Protein AF-A0AAJ2D3I9-F1 (afdb_monomer)

Structure (mmCIF, N/CA/C/O backbone):
data_AF-A0AAJ2D3I9-F1
#
_entry.id   AF-A0AAJ2D3I9-F1
#
loop_
_atom_site.group_PDB
_atom_site.id
_atom_site.type_symbol
_atom_site.label_atom_id
_atom_site.label_alt_id
_atom_site.label_comp_id
_atom_site.label_asym_id
_atom_site.label_entity_id
_atom_site.label_seq_id
_atom_site.pdbx_PDB_ins_code
_atom_site.Cartn_x
_atom_site.Cartn_y
_atom_site.Cartn_z
_atom_site.occupancy
_atom_site.B_iso_or_equiv
_atom_site.auth_seq_id
_atom_site.auth_comp_id
_atom_site.auth_asym_id
_atom_site.auth_atom_id
_atom_site.pdbx_PDB_model_num
ATOM 1 N N . MET A 1 1 ? -16.469 -5.318 37.888 1.00 36.62 1 MET A N 1
ATOM 2 C CA . MET A 1 1 ? -16.481 -4.762 36.522 1.00 36.62 1 MET A CA 1
ATOM 3 C C . MET A 1 1 ? -15.060 -4.320 36.241 1.00 36.62 1 MET A C 1
ATOM 5 O O . MET A 1 1 ? -14.601 -3.375 36.867 1.00 36.62 1 MET A O 1
ATOM 9 N N . THR A 1 2 ? -14.307 -5.091 35.464 1.00 39.12 2 THR A N 1
ATOM 10 C CA . THR A 1 2 ? -12.944 -4.722 35.071 1.00 39.12 2 THR A CA 1
ATOM 11 C C . THR A 1 2 ? -13.061 -3.773 33.887 1.00 39.12 2 THR A C 1
ATOM 13 O O . THR A 1 2 ? -13.469 -4.197 32.811 1.00 39.12 2 THR A O 1
ATOM 16 N N . ASN A 1 3 ? -12.768 -2.490 34.102 1.00 45.88 3 ASN A N 1
ATOM 17 C CA . ASN A 1 3 ? -12.543 -1.559 33.003 1.00 45.88 3 ASN A CA 1
ATOM 18 C C . ASN A 1 3 ? -11.262 -2.004 32.300 1.00 45.88 3 ASN A C 1
ATOM 20 O O . ASN A 1 3 ? -10.162 -1.731 32.776 1.00 45.88 3 ASN A O 1
ATOM 24 N N . THR A 1 4 ? -11.408 -2.742 31.206 1.00 49.50 4 THR A N 1
ATOM 25 C CA . THR A 1 4 ? -10.316 -2.951 30.262 1.00 49.50 4 THR A CA 1
ATOM 26 C C . THR A 1 4 ? -10.161 -1.636 29.514 1.00 49.50 4 THR A C 1
ATOM 28 O O . THR A 1 4 ? -10.938 -1.339 28.611 1.00 49.50 4 THR A O 1
ATOM 31 N N . THR A 1 5 ? -9.224 -0.796 29.946 1.00 50.62 5 THR A N 1
ATOM 32 C CA . THR A 1 5 ? -8.785 0.344 29.142 1.00 50.62 5 THR A CA 1
ATOM 33 C C . THR A 1 5 ? -8.173 -0.242 27.876 1.00 50.62 5 THR A C 1
ATOM 35 O O . THR A 1 5 ? -7.105 -0.846 27.936 1.00 50.62 5 THR A O 1
ATOM 38 N N . VAL A 1 6 ? -8.891 -0.157 26.758 1.00 59.62 6 VAL A N 1
ATOM 39 C CA . VAL A 1 6 ? -8.333 -0.475 25.443 1.00 59.62 6 VAL A CA 1
ATOM 40 C C . VAL A 1 6 ? -7.260 0.578 25.191 1.00 59.62 6 VAL A C 1
ATOM 42 O O . VAL A 1 6 ? -7.568 1.768 25.151 1.00 59.62 6 VAL A O 1
ATOM 45 N N . GLU A 1 7 ? -5.996 0.168 25.119 1.00 58.31 7 GLU A N 1
ATOM 46 C CA . GLU A 1 7 ? -4.934 1.075 24.695 1.00 58.31 7 GLU A CA 1
ATOM 47 C C . GLU A 1 7 ? -5.142 1.367 23.210 1.00 58.31 7 GLU A C 1
ATOM 49 O O . GLU A 1 7 ? -4.845 0.537 22.353 1.00 58.31 7 GLU A O 1
ATOM 54 N N . THR A 1 8 ? -5.710 2.532 22.902 1.00 60.66 8 THR A N 1
ATOM 55 C CA . THR A 1 8 ? -5.849 2.993 21.522 1.00 60.66 8 THR A CA 1
ATOM 56 C C . THR A 1 8 ? -4.456 3.113 20.913 1.00 60.66 8 THR A C 1
ATOM 58 O O . THR A 1 8 ? -3.639 3.913 21.379 1.00 60.66 8 THR A O 1
ATOM 61 N N . ARG A 1 9 ? -4.168 2.319 19.876 1.00 75.38 9 ARG A N 1
ATOM 62 C CA . ARG A 1 9 ? -2.921 2.452 19.120 1.00 75.38 9 ARG A CA 1
ATOM 63 C C . ARG A 1 9 ? -2.830 3.843 18.506 1.00 75.38 9 ARG A C 1
ATOM 65 O O . ARG A 1 9 ? -3.826 4.417 18.070 1.00 75.38 9 ARG A O 1
ATOM 72 N N . SER A 1 10 ? -1.620 4.385 18.445 1.00 89.75 10 SER A N 1
ATOM 73 C CA . SER A 1 10 ? -1.380 5.616 17.702 1.00 89.75 10 SER A CA 1
ATOM 74 C C . SER A 1 10 ? -1.563 5.381 16.200 1.00 89.75 10 SER A C 1
ATOM 76 O O . SER A 1 10 ? -1.352 4.277 15.695 1.00 89.75 10 SER A O 1
ATOM 78 N N . VAL A 1 11 ? -1.874 6.450 15.466 1.00 93.56 11 VAL A N 1
ATOM 79 C CA . VAL A 1 11 ? -1.951 6.445 13.994 1.00 93.56 11 VAL A CA 1
ATOM 80 C C . VAL A 1 11 ? -0.713 5.800 13.356 1.00 93.56 11 VAL A C 1
ATOM 82 O O . VAL A 1 11 ? -0.829 5.044 12.397 1.00 93.56 11 VAL A O 1
ATOM 85 N N . GLU A 1 12 ? 0.483 6.045 13.898 1.00 95.31 12 GLU A N 1
ATOM 86 C CA . GLU A 1 12 ? 1.715 5.460 13.357 1.00 95.31 12 GLU A CA 1
ATOM 87 C C . GLU A 1 12 ? 1.826 3.951 13.607 1.00 95.31 12 GLU A C 1
ATOM 89 O O . GLU A 1 12 ? 2.341 3.233 12.754 1.00 95.31 12 GLU A O 1
ATOM 94 N N . GLN A 1 13 ? 1.292 3.443 14.722 1.00 95.75 13 GLN A N 1
ATOM 95 C CA . GLN A 1 13 ? 1.220 2.000 14.974 1.00 95.75 13 GLN A CA 1
ATOM 96 C C . GLN A 1 13 ? 0.224 1.306 14.034 1.00 95.75 13 GLN A C 1
ATOM 98 O O . GLN A 1 13 ? 0.497 0.192 13.590 1.00 95.75 13 GLN A O 1
ATOM 103 N N . LEU A 1 14 ? -0.895 1.958 13.698 1.00 96.19 14 LEU A N 1
ATOM 104 C CA . LEU A 1 14 ? -1.846 1.451 12.702 1.00 96.19 14 LEU A CA 1
ATOM 105 C C . LEU A 1 14 ? -1.207 1.401 11.309 1.00 96.19 14 LEU A C 1
ATOM 107 O O . LEU A 1 14 ? -1.214 0.355 10.666 1.00 96.19 14 LEU A O 1
ATOM 111 N N . LYS A 1 15 ? -0.559 2.490 10.874 1.00 97.50 15 LYS A N 1
ATOM 112 C CA . LYS A 1 15 ? 0.182 2.515 9.601 1.00 97.50 15 LYS A CA 1
ATOM 113 C C . LYS A 1 15 ? 1.253 1.429 9.543 1.00 97.50 15 LYS A C 1
ATOM 115 O O . LYS A 1 15 ? 1.453 0.816 8.500 1.00 97.50 15 LYS A O 1
ATOM 120 N N . GLU A 1 16 ? 1.952 1.185 10.649 1.00 97.06 16 GLU A N 1
ATOM 121 C CA . GLU A 1 16 ? 2.968 0.138 10.711 1.00 97.06 16 GLU A CA 1
ATOM 122 C C . GLU A 1 16 ? 2.365 -1.267 10.625 1.00 97.06 16 GLU A C 1
ATOM 124 O O . GLU A 1 16 ? 2.907 -2.117 9.921 1.00 97.06 16 GLU A O 1
ATOM 129 N N . GLN A 1 17 ? 1.215 -1.514 11.259 1.00 96.56 17 GLN A N 1
ATOM 130 C CA . GLN A 1 17 ? 0.480 -2.765 11.066 1.00 96.56 17 GLN A CA 1
ATOM 131 C C . GLN A 1 17 ? 0.091 -2.954 9.592 1.00 96.56 17 GLN A C 1
ATOM 133 O O . GLN A 1 17 ? 0.394 -4.002 9.025 1.00 96.56 17 GLN A O 1
ATOM 138 N N . ALA A 1 18 ? -0.477 -1.931 8.946 1.00 97.44 18 ALA A N 1
ATOM 139 C CA . ALA A 1 18 ? -0.861 -1.994 7.534 1.00 97.44 18 ALA A CA 1
ATOM 140 C C . ALA A 1 18 ? 0.341 -2.267 6.611 1.00 97.44 18 ALA A C 1
ATOM 142 O O . ALA A 1 18 ? 0.270 -3.116 5.722 1.00 97.44 18 ALA A O 1
ATOM 143 N N . ARG A 1 19 ? 1.487 -1.605 6.843 1.00 98.06 19 ARG A N 1
ATOM 144 C CA . ARG A 1 19 ? 2.727 -1.873 6.087 1.00 98.06 19 ARG A CA 1
ATOM 145 C C . ARG A 1 19 ? 3.186 -3.318 6.239 1.00 98.06 19 ARG A C 1
ATOM 147 O O . ARG A 1 19 ? 3.575 -3.928 5.247 1.00 98.06 19 ARG A O 1
ATOM 154 N N . ASN A 1 20 ? 3.142 -3.859 7.454 1.00 97.19 20 ASN A N 1
ATOM 155 C CA . ASN A 1 20 ? 3.533 -5.243 7.708 1.00 97.19 20 ASN A CA 1
ATOM 156 C C . ASN A 1 20 ? 2.582 -6.234 7.023 1.00 97.19 20 ASN A C 1
ATOM 158 O O . ASN A 1 20 ? 3.053 -7.176 6.384 1.00 97.19 20 ASN A O 1
ATOM 162 N N . ASP A 1 21 ? 1.272 -5.987 7.075 1.00 97.12 21 ASP A N 1
ATOM 163 C CA . ASP A 1 21 ? 0.267 -6.796 6.381 1.00 97.12 21 ASP A CA 1
ATOM 164 C C . ASP A 1 21 ? 0.482 -6.806 4.862 1.00 97.12 21 ASP A C 1
ATOM 166 O O . ASP A 1 21 ? 0.480 -7.875 4.242 1.00 97.12 21 ASP A O 1
ATOM 170 N N . LEU A 1 22 ? 0.708 -5.635 4.259 1.00 97.88 22 LEU A N 1
ATOM 171 C CA . LEU A 1 22 ? 1.033 -5.509 2.837 1.00 97.88 22 LEU A CA 1
ATOM 172 C C . LEU A 1 22 ? 2.338 -6.235 2.496 1.00 97.88 22 LEU A C 1
ATOM 174 O O . LEU A 1 22 ? 2.388 -7.009 1.540 1.00 97.88 22 LEU A O 1
ATOM 178 N N . HIS A 1 23 ? 3.385 -6.048 3.302 1.00 97.31 23 HIS A N 1
ATOM 179 C CA . HIS A 1 23 ? 4.690 -6.651 3.047 1.00 97.31 23 HIS A CA 1
ATOM 180 C C . HIS A 1 23 ? 4.638 -8.183 3.077 1.00 97.31 23 HIS A C 1
ATOM 182 O O . HIS A 1 23 ? 5.215 -8.837 2.208 1.00 97.31 23 HIS A O 1
ATOM 188 N N . GLN A 1 24 ? 3.883 -8.767 4.014 1.00 96.75 24 GLN A N 1
ATOM 189 C CA . GLN A 1 24 ? 3.644 -10.215 4.072 1.00 96.75 24 GLN A CA 1
ATOM 190 C C . GLN A 1 24 ? 2.943 -10.759 2.816 1.00 96.75 24 GLN A C 1
ATOM 192 O O . GLN A 1 24 ? 3.081 -11.940 2.499 1.00 96.75 24 GLN A O 1
ATOM 197 N N . ARG A 1 25 ? 2.225 -9.902 2.082 1.00 95.94 25 ARG A N 1
ATOM 198 C CA . ARG A 1 25 ? 1.534 -10.216 0.822 1.00 95.94 25 ARG A CA 1
ATOM 199 C C . ARG A 1 25 ? 2.360 -9.855 -0.420 1.00 95.94 25 ARG A C 1
ATOM 201 O O . ARG A 1 25 ? 1.881 -10.019 -1.537 1.00 95.94 25 ARG A O 1
ATOM 208 N N . GLY A 1 26 ? 3.599 -9.387 -0.250 1.00 97.69 26 GLY A N 1
ATOM 209 C CA . GLY A 1 26 ? 4.461 -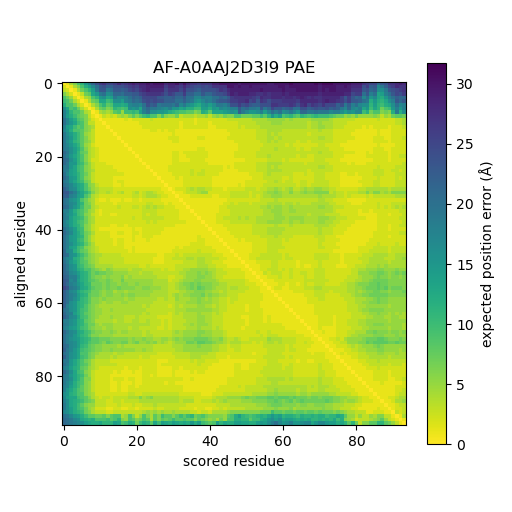8.965 -1.357 1.00 97.69 26 GLY A CA 1
ATOM 210 C C . GLY A 1 26 ? 4.087 -7.604 -1.948 1.00 97.69 26 GLY A C 1
ATOM 211 O O . GLY A 1 26 ? 4.435 -7.326 -3.095 1.00 97.69 26 GLY A O 1
ATOM 212 N N . LEU A 1 27 ? 3.394 -6.763 -1.180 1.00 98.00 27 LEU A N 1
ATOM 213 C CA . LEU A 1 27 ? 2.959 -5.426 -1.570 1.00 98.00 27 LEU A CA 1
ATOM 214 C C . LEU A 1 27 ? 3.771 -4.347 -0.838 1.00 98.00 27 LEU A C 1
ATOM 216 O O . LEU A 1 27 ? 4.330 -4.574 0.238 1.00 98.00 27 LEU A O 1
ATOM 220 N N . VAL A 1 28 ? 3.828 -3.154 -1.424 1.00 97.44 28 VAL A N 1
ATOM 221 C CA . VAL A 1 28 ? 4.429 -1.955 -0.832 1.00 97.44 28 VAL A CA 1
ATOM 222 C C . VAL A 1 28 ? 3.523 -0.753 -1.066 1.00 97.44 28 VAL A C 1
ATOM 224 O O . VAL A 1 28 ? 2.955 -0.606 -2.146 1.00 97.44 28 VAL A O 1
ATOM 227 N N . VAL A 1 29 ? 3.400 0.100 -0.048 1.00 97.06 29 VAL A N 1
ATOM 228 C CA . VAL A 1 29 ? 2.597 1.328 -0.112 1.00 97.06 29 VAL A CA 1
ATOM 229 C C . VAL A 1 29 ? 3.098 2.234 -1.237 1.00 97.06 29 VAL A C 1
ATOM 231 O O . VAL A 1 29 ? 4.299 2.481 -1.368 1.00 97.06 29 VAL A O 1
ATOM 234 N N . GLU A 1 30 ? 2.154 2.756 -2.008 1.00 94.25 30 GLU A N 1
ATOM 235 C CA . GLU A 1 30 ? 2.340 3.741 -3.062 1.00 94.25 30 GLU A CA 1
ATOM 236 C C . GLU A 1 30 ? 1.575 5.015 -2.678 1.00 94.25 30 GLU A C 1
ATOM 238 O O . GLU A 1 30 ? 0.359 5.090 -2.802 1.00 94.25 30 GLU A O 1
ATOM 243 N N . GLY A 1 31 ? 2.288 6.024 -2.170 1.00 90.62 31 GLY A N 1
ATOM 244 C CA . GLY A 1 31 ? 1.682 7.282 -1.723 1.00 90.62 31 GLY A CA 1
ATOM 245 C C . GLY A 1 31 ? 1.484 7.361 -0.208 1.00 90.62 31 GLY A C 1
ATOM 246 O O . GLY A 1 31 ? 2.400 7.055 0.561 1.00 90.62 31 GLY A O 1
ATOM 247 N N . ILE A 1 32 ? 0.321 7.859 0.221 1.00 94.44 32 ILE A N 1
ATOM 248 C CA . ILE A 1 32 ? 0.005 8.133 1.630 1.00 94.44 32 ILE A CA 1
ATOM 249 C C . ILE A 1 32 ? -1.092 7.205 2.150 1.00 94.44 32 ILE A C 1
ATOM 251 O O . ILE A 1 32 ? -1.858 6.631 1.384 1.00 94.44 32 ILE A O 1
ATOM 255 N N . PHE A 1 33 ? -1.165 7.080 3.474 1.00 97.56 33 PHE A N 1
ATOM 256 C CA . PHE A 1 33 ? -2.340 6.513 4.124 1.00 97.56 33 PHE A CA 1
ATOM 257 C C . PHE A 1 33 ? -3.436 7.568 4.228 1.00 97.56 33 PHE A C 1
ATOM 259 O O . PHE A 1 33 ? -3.162 8.708 4.615 1.00 97.56 33 PHE A O 1
ATOM 266 N N . GLU A 1 34 ? -4.658 7.151 3.944 1.00 97.00 34 GLU A N 1
ATOM 267 C CA . GLU A 1 34 ? -5.880 7.934 4.067 1.00 97.00 34 GLU A CA 1
ATOM 268 C C . GLU A 1 34 ? -6.854 7.222 5.019 1.00 97.00 34 GLU A C 1
ATOM 270 O O . GLU A 1 34 ? -6.610 6.096 5.457 1.00 97.00 34 GLU A O 1
ATOM 275 N N . GLY A 1 35 ? -7.938 7.907 5.374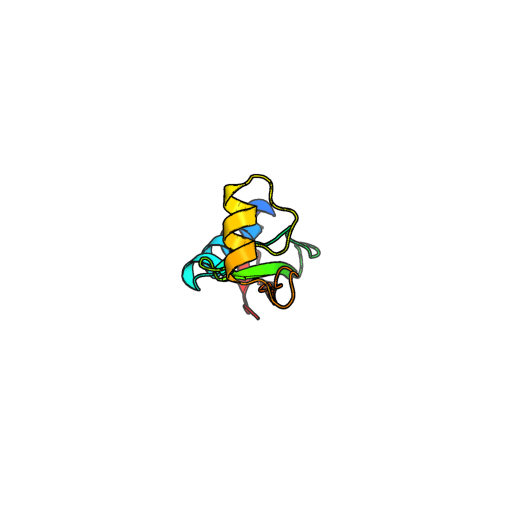 1.00 95.44 35 GLY A N 1
ATOM 276 C CA . GLY A 1 35 ? -8.921 7.454 6.353 1.00 95.44 35 GLY A CA 1
ATOM 277 C C . GLY A 1 35 ? -9.099 8.435 7.505 1.00 95.44 35 GLY A C 1
ATOM 278 O O . GLY A 1 35 ? -8.429 9.469 7.576 1.00 95.44 35 GLY A O 1
ATOM 279 N N . ASP A 1 36 ? -10.032 8.124 8.400 1.00 95.50 36 ASP A N 1
ATOM 280 C CA . ASP A 1 36 ? -10.243 8.899 9.628 1.00 95.50 36 ASP A CA 1
ATOM 281 C C . ASP A 1 36 ? -9.342 8.437 10.786 1.00 95.50 36 ASP A C 1
ATOM 283 O O . ASP A 1 36 ? -9.200 9.158 11.771 1.00 95.50 36 ASP A O 1
ATOM 287 N N . PHE A 1 37 ? -8.687 7.277 10.642 1.00 94.12 37 PHE A N 1
ATOM 288 C CA . PHE A 1 37 ? -7.853 6.635 11.661 1.00 94.12 37 PHE A CA 1
ATOM 289 C C . PHE A 1 37 ? -8.591 6.305 12.970 1.00 94.12 37 PHE A C 1
ATOM 291 O O . PHE A 1 37 ? -7.953 6.037 13.991 1.00 94.12 37 PHE A O 1
ATOM 298 N N . GLU A 1 38 ? -9.922 6.290 12.932 1.00 92.50 38 GLU A N 1
ATOM 299 C CA . GLU A 1 38 ? -10.798 5.897 14.036 1.00 92.50 38 GLU A CA 1
ATOM 300 C C . GLU A 1 38 ? -11.658 4.691 13.658 1.00 92.50 38 GLU A C 1
ATOM 302 O O . GLU A 1 38 ? -11.823 3.780 14.467 1.00 92.50 38 GLU A O 1
ATOM 307 N N . THR A 1 39 ? -12.184 4.681 12.433 1.00 94.62 39 THR A N 1
ATOM 308 C CA . THR A 1 39 ? -13.043 3.626 11.892 1.00 94.62 39 THR A CA 1
ATOM 309 C C . THR A 1 39 ? -12.374 2.863 10.757 1.00 94.62 39 THR A C 1
ATOM 311 O O . THR A 1 39 ? -12.582 1.657 10.658 1.00 94.62 39 THR A O 1
ATOM 314 N N . TYR A 1 40 ? -11.519 3.517 9.965 1.00 97.12 40 TYR A N 1
ATOM 315 C CA . TYR A 1 40 ? -10.765 2.857 8.901 1.00 97.12 40 TYR A CA 1
ATOM 316 C C . TYR A 1 40 ? -9.440 3.556 8.581 1.00 97.12 40 TYR A C 1
ATOM 318 O O . TYR A 1 40 ? -9.208 4.732 8.893 1.00 97.12 40 TYR A O 1
ATOM 326 N N . ILE A 1 41 ? -8.565 2.804 7.921 1.00 97.88 41 ILE A N 1
ATOM 327 C CA . ILE A 1 41 ? -7.358 3.294 7.261 1.00 97.88 41 ILE A CA 1
ATOM 328 C C . ILE A 1 41 ? -7.226 2.573 5.923 1.00 97.88 41 ILE A C 1
ATOM 330 O O . ILE A 1 41 ? -7.495 1.379 5.831 1.00 97.88 41 ILE A O 1
ATOM 334 N N . GLY A 1 42 ? -6.769 3.274 4.895 1.00 98.06 42 GLY A N 1
ATOM 335 C CA . GLY A 1 42 ? -6.464 2.663 3.609 1.00 98.06 42 GLY A CA 1
ATOM 336 C C . GLY A 1 42 ? -5.301 3.339 2.907 1.00 98.06 42 GLY A C 1
ATOM 337 O O . GLY A 1 42 ? -4.827 4.402 3.318 1.00 98.06 42 GLY A O 1
ATOM 338 N N . CYS A 1 43 ? -4.786 2.692 1.873 1.00 98.06 43 CYS A N 1
ATOM 339 C CA . CYS A 1 43 ? -3.774 3.260 0.998 1.00 98.06 43 CYS A CA 1
ATOM 340 C C . CYS A 1 43 ? -3.762 2.556 -0.353 1.00 98.06 43 CYS A C 1
ATOM 342 O O . CYS A 1 43 ? -4.198 1.414 -0.494 1.00 98.06 43 CYS A O 1
ATOM 344 N N . TYR A 1 44 ? -3.181 3.227 -1.341 1.00 97.75 44 TYR A N 1
ATOM 345 C CA . TYR A 1 44 ? -2.748 2.547 -2.548 1.00 97.75 44 TYR A CA 1
ATOM 346 C C . TYR A 1 44 ? -1.478 1.744 -2.258 1.00 97.75 44 TYR A C 1
ATOM 348 O O . TYR A 1 44 ? -0.560 2.216 -1.578 1.00 97.75 44 TYR A O 1
ATOM 356 N N . ALA A 1 45 ? -1.408 0.525 -2.779 1.00 97.94 45 ALA A N 1
ATOM 357 C CA . ALA A 1 45 ? -0.213 -0.301 -2.732 1.00 97.94 45 ALA A CA 1
ATOM 358 C C . ALA A 1 45 ? -0.037 -1.064 -4.040 1.00 97.94 45 ALA A C 1
ATOM 360 O O . ALA A 1 45 ? -0.999 -1.388 -4.727 1.00 97.94 45 ALA A O 1
ATOM 361 N N . ARG A 1 46 ? 1.210 -1.381 -4.373 1.00 97.44 46 ARG A N 1
ATOM 362 C CA . ARG A 1 46 ? 1.574 -2.128 -5.582 1.00 97.44 46 ARG A CA 1
ATOM 363 C C . ARG A 1 46 ? 2.427 -3.346 -5.238 1.00 97.44 46 ARG A C 1
ATOM 365 O O . ARG A 1 46 ? 3.026 -3.380 -4.157 1.00 97.44 46 ARG A O 1
ATOM 372 N N . PRO A 1 47 ? 2.582 -4.317 -6.153 1.00 97.69 47 PRO A N 1
ATOM 373 C CA . PRO A 1 47 ? 3.554 -5.389 -5.983 1.00 97.69 47 PRO A CA 1
ATOM 374 C C . PRO A 1 47 ? 4.976 -4.852 -5.772 1.00 97.69 47 PRO A C 1
ATOM 376 O O . PRO A 1 47 ? 5.427 -3.922 -6.450 1.00 97.69 47 PRO A O 1
ATOM 379 N N . LEU A 1 48 ? 5.707 -5.471 -4.842 1.00 96.19 48 LEU A N 1
ATOM 380 C CA . LEU A 1 48 ? 7.077 -5.095 -4.478 1.00 96.19 48 LEU A CA 1
ATOM 381 C C . LEU A 1 48 ? 8.044 -5.164 -5.674 1.00 96.19 48 LEU A C 1
ATOM 383 O O . LEU A 1 48 ? 9.024 -4.423 -5.722 1.00 96.19 48 LEU A O 1
ATOM 387 N N . ASP A 1 49 ? 7.763 -6.045 -6.637 1.00 95.25 49 ASP A N 1
ATOM 388 C CA . ASP A 1 49 ? 8.573 -6.289 -7.834 1.00 95.25 49 ASP A CA 1
ATOM 389 C C . ASP A 1 49 ? 8.171 -5.432 -9.053 1.00 95.25 49 ASP A C 1
ATOM 391 O O . ASP A 1 49 ? 8.742 -5.593 -10.137 1.00 95.25 49 ASP A O 1
ATOM 395 N N . LYS A 1 50 ? 7.184 -4.541 -8.904 1.00 96.25 50 LYS A N 1
ATOM 396 C CA . LYS A 1 50 ? 6.755 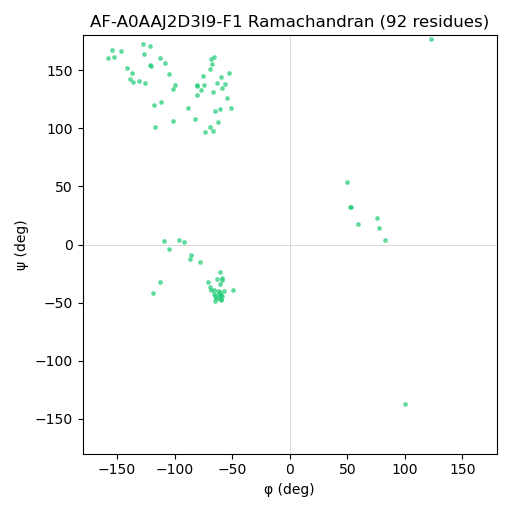-3.597 -9.945 1.00 96.25 50 LYS A CA 1
ATOM 397 C C . LYS A 1 50 ? 7.257 -2.190 -9.632 1.00 96.25 50 LYS A C 1
ATOM 399 O O . LYS A 1 50 ? 7.369 -1.848 -8.459 1.00 96.25 50 LYS A O 1
ATOM 404 N N . PRO A 1 51 ? 7.586 -1.364 -10.639 1.00 95.44 51 PRO A N 1
ATOM 405 C CA . PRO A 1 51 ? 7.935 0.032 -10.405 1.00 95.44 51 PRO A CA 1
ATOM 406 C C . PRO A 1 51 ? 6.706 0.828 -9.947 1.00 95.44 51 PRO A C 1
ATOM 408 O O . PRO A 1 51 ? 5.572 0.427 -10.194 1.00 95.44 51 PRO A O 1
ATOM 411 N N . THR A 1 52 ? 6.948 1.969 -9.302 1.00 92.94 52 THR A N 1
ATOM 412 C CA . THR A 1 52 ? 5.899 2.971 -9.061 1.00 92.94 52 THR A CA 1
ATOM 413 C C . THR A 1 52 ? 5.477 3.634 -10.368 1.00 92.94 52 THR A C 1
ATOM 415 O O . THR A 1 52 ? 6.312 3.748 -11.267 1.00 92.94 52 THR A O 1
ATOM 418 N N . ALA A 1 53 ? 4.228 4.091 -10.477 1.00 91.75 53 ALA A N 1
ATOM 419 C CA . ALA A 1 53 ? 3.792 4.948 -11.585 1.00 91.75 53 ALA A CA 1
ATOM 420 C C . ALA A 1 53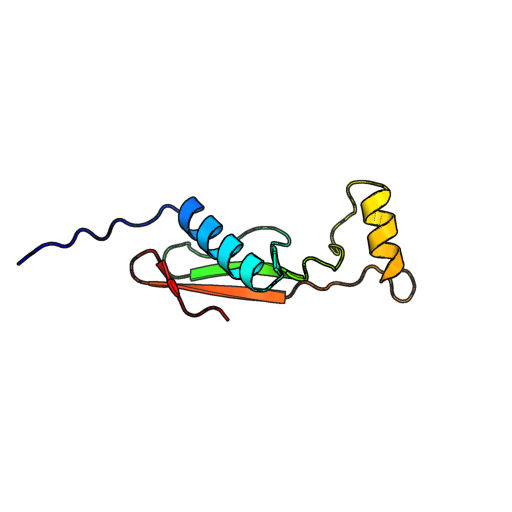 ? 4.063 6.444 -11.347 1.00 91.75 53 ALA A C 1
ATOM 422 O O . ALA A 1 53 ? 3.907 7.248 -12.266 1.00 91.75 53 ALA A O 1
ATOM 423 N N . LEU A 1 54 ? 4.471 6.815 -10.129 1.00 91.44 54 LEU A N 1
ATOM 424 C CA . LEU A 1 54 ? 4.832 8.185 -9.762 1.00 91.44 54 LEU A CA 1
ATOM 425 C C . LEU A 1 54 ? 6.082 8.659 -10.508 1.00 91.44 54 LEU A C 1
ATOM 427 O O . LEU A 1 54 ? 6.870 7.851 -10.996 1.00 91.44 54 LEU A O 1
ATOM 431 N N . ASP A 1 55 ? 6.296 9.973 -10.559 1.00 92.62 55 ASP A N 1
ATOM 432 C CA . ASP A 1 55 ? 7.484 10.531 -11.204 1.00 92.62 55 ASP A CA 1
ATOM 433 C C . ASP A 1 55 ? 8.770 9.918 -10.613 1.00 92.62 55 ASP A C 1
ATOM 435 O O . ASP A 1 55 ? 8.963 9.946 -9.391 1.00 92.62 55 ASP A O 1
ATOM 439 N N . PRO A 1 56 ? 9.664 9.364 -11.453 1.00 92.50 56 PRO A N 1
ATOM 440 C CA . PRO A 1 56 ? 10.879 8.731 -10.971 1.00 92.50 56 PRO A CA 1
ATOM 441 C C . PRO A 1 56 ? 11.800 9.781 -10.348 1.00 92.50 56 PRO A C 1
ATOM 443 O O . PRO A 1 56 ? 12.108 10.809 -10.954 1.00 92.50 56 PRO A O 1
ATOM 446 N N . MET A 1 57 ? 12.308 9.506 -9.149 1.00 93.19 57 MET A N 1
ATOM 447 C CA . MET A 1 57 ? 13.217 10.420 -8.447 1.00 93.19 57 MET A CA 1
ATOM 448 C C . MET A 1 57 ? 14.646 10.366 -8.999 1.00 93.19 57 MET A C 1
ATOM 450 O O . MET A 1 57 ? 15.479 11.220 -8.688 1.00 93.19 57 MET A O 1
ATOM 454 N N . ASN A 1 58 ? 14.964 9.331 -9.777 1.00 95.19 58 ASN A N 1
ATOM 455 C CA . ASN A 1 58 ? 16.288 9.089 -10.334 1.00 95.19 58 ASN A CA 1
ATOM 456 C C . ASN A 1 58 ? 16.224 8.253 -11.623 1.00 95.19 58 ASN A C 1
ATOM 458 O O . ASN A 1 58 ? 15.210 7.643 -11.958 1.00 95.19 58 ASN A O 1
ATOM 462 N N . GLU A 1 59 ? 17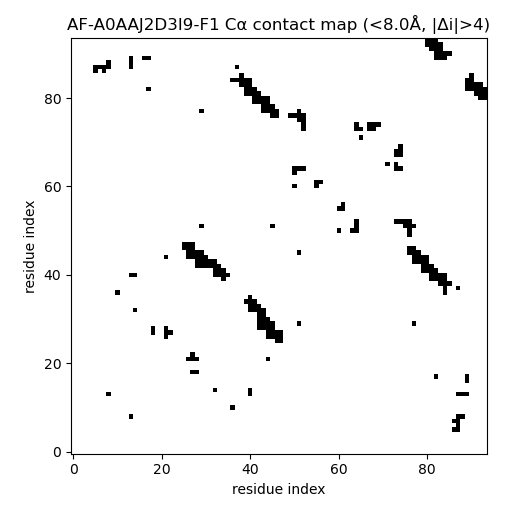.350 8.196 -12.337 1.00 95.69 59 GLU A N 1
ATOM 463 C CA . GLU A 1 59 ? 17.459 7.473 -13.608 1.00 95.69 59 GLU A CA 1
ATOM 464 C C . GLU A 1 59 ? 17.171 5.973 -13.466 1.00 95.69 59 GLU A C 1
ATOM 466 O O . GLU A 1 59 ? 16.584 5.371 -14.361 1.00 95.69 59 GLU A O 1
ATOM 471 N N . LYS A 1 60 ? 17.532 5.363 -12.331 1.00 94.56 60 LYS A N 1
ATOM 472 C CA . LYS A 1 60 ? 17.275 3.940 -12.091 1.00 94.56 60 LYS A CA 1
ATOM 473 C C . LYS A 1 60 ? 15.772 3.661 -12.040 1.00 94.56 60 LYS A C 1
ATOM 475 O O . LYS A 1 60 ? 15.317 2.722 -12.681 1.00 94.56 60 LYS A O 1
ATOM 480 N N . GLU A 1 61 ? 15.001 4.472 -11.324 1.00 93.44 61 GLU A N 1
ATOM 481 C CA . GLU A 1 61 ? 13.538 4.349 -11.286 1.00 93.44 61 GLU A CA 1
ATOM 482 C C . GLU A 1 61 ? 12.913 4.557 -12.668 1.00 93.44 61 GLU A C 1
ATOM 484 O O . GLU A 1 61 ? 12.070 3.760 -13.077 1.00 93.44 61 GLU A O 1
ATOM 489 N N . ALA A 1 62 ? 13.391 5.547 -13.429 1.00 94.81 62 ALA A N 1
ATOM 490 C CA . ALA A 1 62 ? 12.930 5.780 -14.798 1.00 94.81 62 ALA A CA 1
ATOM 491 C C . ALA A 1 62 ? 13.209 4.570 -15.712 1.00 94.81 62 ALA A C 1
ATOM 493 O O . ALA A 1 62 ? 12.360 4.167 -16.508 1.00 94.81 62 ALA A O 1
ATOM 494 N N . GLN A 1 63 ? 14.387 3.951 -15.576 1.00 95.25 63 GLN A N 1
ATOM 495 C CA . GLN A 1 63 ? 14.746 2.736 -16.308 1.00 95.25 63 GLN A CA 1
ATOM 496 C C . GLN A 1 63 ? 13.874 1.541 -15.902 1.00 95.25 63 GLN A C 1
ATOM 498 O O . GLN A 1 63 ? 13.489 0.760 -16.769 1.00 95.25 63 GLN A O 1
ATOM 503 N N . GLU A 1 64 ? 13.538 1.386 -14.617 1.00 94.62 64 GLU A N 1
ATOM 504 C CA . GLU A 1 64 ? 12.615 0.335 -14.171 1.00 94.62 64 GLU A CA 1
ATOM 505 C C . GLU A 1 64 ? 11.201 0.549 -14.727 1.00 94.62 64 GLU A C 1
ATOM 507 O O . GLU A 1 64 ? 10.621 -0.395 -15.258 1.00 94.62 64 GLU A O 1
ATOM 512 N N . GLN A 1 65 ? 10.668 1.774 -14.699 1.00 96.00 65 GLN A N 1
ATOM 513 C CA . GLN A 1 65 ? 9.370 2.102 -15.307 1.00 96.00 65 GLN A CA 1
ATOM 514 C C . GLN A 1 65 ? 9.337 1.794 -16.806 1.00 96.00 65 GLN A C 1
ATOM 516 O O . GLN A 1 65 ? 8.392 1.173 -17.295 1.00 96.00 65 GLN A O 1
ATOM 521 N N . ALA A 1 66 ? 10.392 2.167 -17.536 1.00 95.44 66 ALA A N 1
ATOM 522 C CA . ALA A 1 66 ? 10.486 1.959 -18.978 1.00 95.44 66 ALA A CA 1
ATOM 523 C C . ALA A 1 66 ? 10.381 0.479 -19.387 1.00 95.44 66 ALA A C 1
ATOM 525 O O . ALA A 1 66 ? 9.849 0.185 -20.456 1.00 95.44 66 ALA A O 1
ATOM 526 N N . LYS A 1 67 ? 10.832 -0.463 -18.542 1.00 96.19 67 LYS A N 1
ATOM 527 C CA . LYS A 1 67 ? 10.720 -1.913 -18.810 1.00 96.19 67 LYS A CA 1
ATOM 528 C C . LYS A 1 67 ? 9.275 -2.394 -18.906 1.00 96.19 67 LYS A C 1
ATOM 530 O O . LYS A 1 67 ? 9.009 -3.369 -19.602 1.00 96.19 67 LYS A O 1
ATOM 535 N N . TYR A 1 68 ? 8.371 -1.734 -18.189 1.00 95.69 68 TYR A N 1
ATOM 536 C CA . TYR A 1 68 ? 6.958 -2.094 -18.113 1.00 95.69 68 TYR A CA 1
ATOM 537 C C . TYR A 1 68 ? 6.063 -1.151 -18.921 1.00 95.69 68 TYR A C 1
ATOM 539 O O . TYR A 1 68 ? 4.861 -1.384 -19.005 1.00 95.69 68 TYR A O 1
ATOM 547 N N . ALA A 1 69 ? 6.625 -0.097 -19.515 1.00 95.75 69 ALA A N 1
ATOM 548 C CA . ALA A 1 69 ? 5.861 0.922 -20.213 1.00 95.75 69 ALA A CA 1
ATOM 549 C C . ALA A 1 69 ? 5.115 0.360 -21.434 1.00 95.75 69 ALA A C 1
ATOM 551 O O . ALA A 1 69 ? 5.664 -0.398 -22.237 1.00 95.75 69 ALA A O 1
ATOM 552 N N . VAL A 1 70 ? 3.873 0.808 -21.624 1.00 95.94 70 VAL A N 1
ATOM 553 C CA . VAL A 1 70 ? 3.050 0.477 -22.794 1.00 95.94 70 VAL A CA 1
ATOM 554 C C . VAL A 1 70 ? 2.866 1.743 -23.617 1.00 95.94 70 VAL A C 1
ATOM 556 O O . VAL A 1 70 ? 2.399 2.761 -23.114 1.00 95.94 70 VAL A O 1
ATOM 559 N N . ASN A 1 71 ? 3.264 1.704 -24.892 1.00 94.94 71 ASN A N 1
ATOM 560 C CA . ASN A 1 71 ? 3.230 2.860 -25.802 1.00 94.94 71 ASN A CA 1
ATOM 561 C C . ASN A 1 71 ? 3.949 4.112 -25.255 1.00 94.94 71 ASN A C 1
ATOM 563 O O . ASN A 1 71 ? 3.550 5.236 -25.546 1.00 94.94 71 ASN A O 1
ATOM 567 N N . GLY A 1 72 ? 5.010 3.917 -24.464 1.00 89.94 72 GLY A N 1
ATOM 568 C CA . GLY A 1 72 ? 5.781 5.007 -23.858 1.00 89.94 72 GLY A CA 1
ATOM 569 C C . GLY A 1 72 ? 5.183 5.582 -22.571 1.00 89.94 72 GLY A C 1
ATOM 570 O O . GLY A 1 72 ? 5.755 6.524 -22.032 1.00 89.94 72 GLY A O 1
ATOM 571 N N . PHE A 1 73 ? 4.085 5.018 -22.059 1.00 91.81 73 PHE A N 1
ATOM 572 C CA . PHE A 1 73 ? 3.472 5.442 -20.801 1.00 91.81 73 PHE A CA 1
ATOM 573 C C . PHE A 1 73 ? 3.828 4.484 -19.655 1.00 91.81 73 PHE A C 1
ATOM 575 O O . PHE A 1 73 ? 3.698 3.264 -19.838 1.00 91.81 73 PHE A O 1
ATOM 582 N N . PRO A 1 74 ? 4.231 5.003 -18.476 1.00 93.25 74 PRO A N 1
ATOM 583 C CA . PRO A 1 74 ? 4.317 4.212 -17.251 1.00 93.25 74 PRO A CA 1
ATOM 584 C C . PRO A 1 74 ? 3.000 3.480 -16.981 1.00 93.25 74 PRO A C 1
ATOM 586 O O . PRO A 1 74 ? 1.926 3.946 -17.361 1.00 93.25 74 PRO A O 1
ATOM 589 N N . GLN A 1 75 ? 3.091 2.303 -16.374 1.00 96.12 75 GLN A N 1
ATOM 590 C CA . GLN A 1 75 ? 1.920 1.524 -15.982 1.00 96.12 75 GLN A CA 1
ATOM 591 C C . GLN A 1 75 ? 1.653 1.721 -14.498 1.00 96.12 75 GLN A C 1
ATOM 593 O O . GLN A 1 75 ? 2.591 1.692 -13.702 1.00 96.12 75 GLN A O 1
ATOM 598 N N . ASP A 1 76 ? 0.378 1.894 -14.160 1.00 95.88 76 ASP A N 1
ATOM 599 C CA . ASP A 1 76 ? -0.095 1.919 -12.783 1.00 95.88 76 ASP A CA 1
ATOM 600 C C . ASP A 1 76 ? -0.422 0.496 -12.328 1.00 95.88 76 ASP A C 1
ATOM 602 O O . ASP A 1 76 ? -1.250 -0.192 -12.927 1.00 95.88 76 ASP A O 1
ATOM 60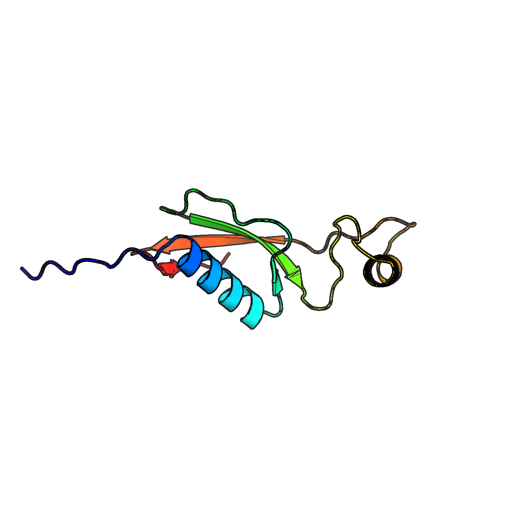6 N N . PHE A 1 77 ? 0.308 0.047 -11.310 1.00 96.56 77 PHE A N 1
ATOM 607 C CA . PHE A 1 77 ? 0.141 -1.259 -10.676 1.00 96.56 77 PHE A CA 1
ATOM 608 C C . PHE A 1 77 ? -0.455 -1.136 -9.274 1.00 96.56 77 PHE A C 1
ATOM 610 O O . PHE A 1 77 ? -0.516 -2.140 -8.562 1.00 96.56 77 PHE A O 1
ATOM 617 N N . ALA A 1 78 ? -0.792 0.079 -8.846 1.00 97.00 78 ALA A N 1
ATOM 618 C CA . ALA A 1 78 ? -1.319 0.315 -7.527 1.00 97.00 78 ALA A CA 1
ATOM 619 C C . ALA A 1 78 ? -2.813 -0.021 -7.480 1.00 97.00 78 ALA A C 1
ATOM 621 O O . ALA A 1 78 ? -3.594 0.344 -8.357 1.00 97.00 78 ALA A O 1
ATOM 622 N N . GLU A 1 79 ? -3.209 -0.706 -6.419 1.00 97.44 79 GLU A N 1
ATOM 623 C CA . GLU A 1 79 ? -4.599 -0.983 -6.080 1.00 97.44 79 GLU A CA 1
ATOM 624 C C . GLU A 1 79 ? -4.886 -0.412 -4.689 1.00 97.44 79 GLU A C 1
ATOM 626 O O . GLU A 1 79 ? -3.970 -0.218 -3.885 1.00 97.44 79 GLU A O 1
ATOM 631 N N . TRP A 1 80 ? -6.152 -0.088 -4.428 1.00 97.44 80 TRP A N 1
ATOM 632 C CA . TRP A 1 80 ? -6.596 0.386 -3.121 1.00 97.44 80 TRP A CA 1
ATOM 633 C C . TRP A 1 80 ? -6.717 -0.787 -2.153 1.00 97.44 80 TRP A C 1
ATOM 635 O O . TRP A 1 80 ? -7.325 -1.796 -2.502 1.00 97.44 80 TRP A O 1
ATOM 645 N N . PHE A 1 81 ? -6.177 -0.615 -0.950 1.00 97.81 81 PHE A N 1
ATOM 646 C CA . PHE A 1 81 ? -6.324 -1.546 0.160 1.00 97.81 81 PHE A CA 1
ATOM 647 C C . PHE A 1 81 ? -6.853 -0.815 1.381 1.00 97.81 81 PHE A C 1
ATOM 649 O O . PHE A 1 81 ? -6.409 0.295 1.691 1.00 97.81 81 PHE A O 1
ATOM 656 N N . GLU A 1 82 ? -7.767 -1.460 2.092 1.00 97.94 82 GLU A N 1
ATOM 657 C CA . GLU A 1 82 ? -8.456 -0.871 3.236 1.00 97.94 82 GLU A CA 1
ATOM 658 C C . GLU A 1 82 ? -8.558 -1.852 4.400 1.00 97.94 82 GLU A C 1
ATOM 660 O O . GLU A 1 82 ? -8.668 -3.067 4.211 1.00 97.94 82 GLU A O 1
ATOM 665 N N . TRP A 1 83 ? -8.522 -1.299 5.609 1.00 97.94 83 TRP A N 1
ATOM 666 C CA . TRP A 1 83 ? -8.714 -2.011 6.860 1.00 97.94 83 TRP A CA 1
ATOM 667 C C . TRP A 1 83 ? -9.726 -1.280 7.730 1.00 97.94 83 TRP A C 1
AT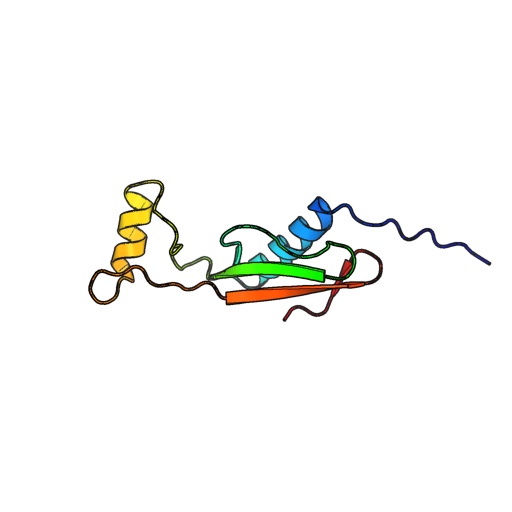OM 669 O O . TRP A 1 83 ? -9.655 -0.056 7.893 1.00 97.94 83 TRP A O 1
ATOM 679 N N . ASP A 1 84 ? -10.567 -2.061 8.397 1.00 97.25 84 ASP A N 1
ATOM 680 C CA . ASP A 1 84 ? -11.377 -1.581 9.508 1.00 97.25 84 ASP A CA 1
ATOM 681 C C . ASP A 1 84 ? -10.502 -1.418 10.757 1.00 97.25 84 ASP A C 1
ATOM 683 O O . ASP A 1 84 ? -9.606 -2.226 11.018 1.00 97.25 84 ASP A O 1
ATOM 687 N N . ILE A 1 85 ? -10.791 -0.404 11.572 1.00 95.38 85 ILE A N 1
ATOM 688 C CA . ILE A 1 85 ? -10.160 -0.219 12.882 1.00 95.38 85 ILE A CA 1
ATOM 689 C C . ILE A 1 85 ? -11.129 -0.703 13.962 1.00 95.38 85 ILE A C 1
ATOM 691 O O . ILE A 1 85 ? -12.109 -0.039 14.301 1.00 95.38 85 ILE A O 1
ATOM 695 N N . VAL A 1 86 ? -10.832 -1.862 14.548 1.00 93.50 86 VAL A N 1
ATOM 696 C CA . VAL A 1 86 ? -11.651 -2.493 15.589 1.00 93.50 86 VAL A CA 1
ATOM 697 C C . VAL A 1 86 ? -10.826 -2.599 16.865 1.00 93.50 86 VAL A C 1
ATOM 699 O O . VAL A 1 86 ? -9.760 -3.202 16.894 1.00 93.50 86 VAL A O 1
ATOM 702 N N . ASN A 1 87 ? -11.297 -1.970 17.948 1.00 90.06 87 ASN A N 1
ATOM 703 C CA . ASN A 1 87 ? -10.587 -1.916 19.237 1.00 90.06 87 ASN A CA 1
ATOM 704 C C . ASN A 1 87 ? -9.123 -1.428 19.131 1.00 90.06 87 ASN A C 1
ATOM 706 O O . ASN A 1 87 ? -8.267 -1.849 19.907 1.00 90.06 87 ASN A O 1
ATOM 710 N N . GLY A 1 88 ? -8.839 -0.528 18.183 1.00 87.31 88 GLY A N 1
ATOM 711 C CA . GLY A 1 88 ? -7.493 0.001 17.954 1.00 87.31 88 GLY A CA 1
ATOM 712 C C . GLY A 1 88 ? -6.556 -0.944 17.197 1.00 87.31 88 GLY A C 1
ATOM 713 O O . GLY A 1 88 ? -5.351 -0.696 17.183 1.00 87.31 88 GLY A O 1
ATOM 714 N N . GLU A 1 89 ? -7.071 -2.002 16.571 1.00 92.19 89 GLU A N 1
ATOM 715 C CA . GLU A 1 89 ? -6.319 -2.903 15.694 1.00 92.19 89 GLU A CA 1
ATOM 716 C C . GLU A 1 89 ? -6.917 -2.926 14.289 1.00 92.19 89 GLU A C 1
ATOM 718 O O . GLU A 1 89 ? -8.105 -2.660 14.113 1.00 92.19 89 GLU A O 1
ATOM 723 N N . LEU A 1 90 ? -6.084 -3.238 13.294 1.00 94.69 90 LEU A N 1
ATOM 724 C CA . LEU A 1 90 ? -6.561 -3.420 11.928 1.00 94.69 90 LEU A CA 1
ATOM 725 C C . LEU A 1 90 ? -7.165 -4.807 11.733 1.00 94.69 90 LEU A C 1
ATOM 727 O O . LEU A 1 90 ? -6.515 -5.817 12.018 1.00 94.69 90 LEU A O 1
ATOM 731 N N . GLU A 1 91 ? -8.375 -4.831 11.191 1.00 93.44 91 GLU A N 1
ATOM 732 C CA . GLU A 1 91 ? -9.115 -6.022 10.784 1.00 93.44 91 GLU A CA 1
ATOM 733 C C . GLU A 1 91 ? -9.596 -5.883 9.327 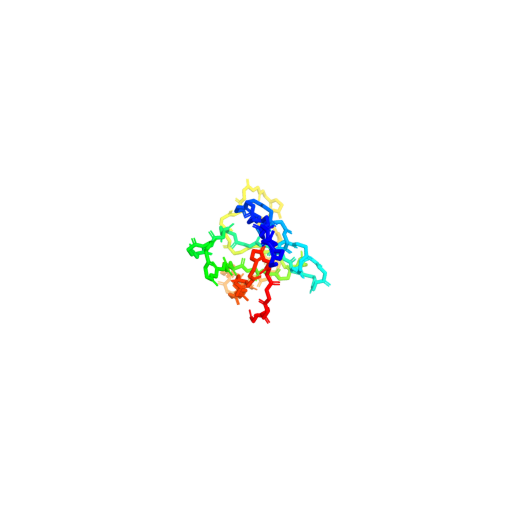1.00 93.44 91 GLU A C 1
ATOM 735 O O . GLU A 1 91 ? -9.445 -4.833 8.705 1.00 93.44 91 GLU A O 1
ATOM 740 N N . ASN A 1 92 ? -10.155 -6.964 8.771 1.00 84.38 92 ASN A N 1
ATOM 741 C CA . ASN A 1 92 ? -10.830 -6.987 7.464 1.00 84.38 92 ASN A CA 1
ATOM 742 C C . ASN A 1 92 ? -10.044 -6.351 6.300 1.00 84.38 92 ASN A C 1
ATOM 744 O O . ASN A 1 92 ? -10.577 -5.514 5.584 1.00 84.38 92 ASN A O 1
ATOM 748 N N . PHE A 1 93 ? -8.801 -6.797 6.078 1.00 85.62 93 PHE A N 1
ATOM 749 C CA . PHE A 1 93 ? -8.030 -6.450 4.874 1.00 85.62 93 PHE A CA 1
ATOM 750 C C . PHE A 1 93 ? -8.866 -6.718 3.612 1.00 85.62 93 PHE A C 1
ATOM 752 O O . PHE A 1 93 ? -9.211 -7.880 3.349 1.00 85.62 93 PHE A O 1
ATOM 759 N N . SER A 1 94 ? -9.153 -5.669 2.841 1.00 76.00 94 SER A N 1
ATOM 760 C CA . SER A 1 94 ? -9.875 -5.735 1.563 1.00 76.00 94 SER A CA 1
ATOM 761 C C . SER A 1 94 ? -9.118 -5.057 0.436 1.00 76.00 94 SER A C 1
ATOM 763 O O . SER A 1 94 ? -8.377 -4.090 0.733 1.00 76.00 94 SER A O 1
#

Secondary structure (DS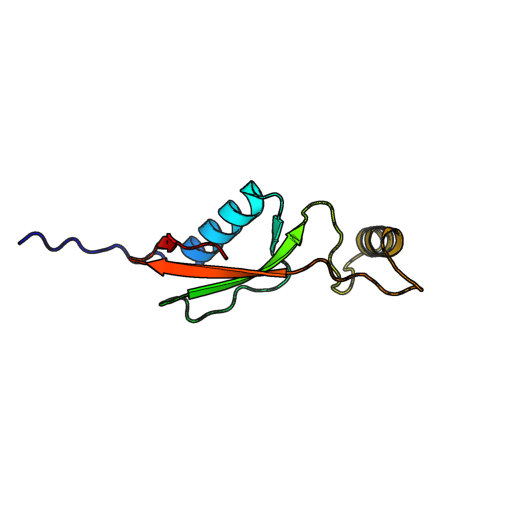SP, 8-state):
-------PPPHHHHHHHHHHHHHHTTEEEEEEEES-SSSEEEEEEEETTS--SSPPSSHHHHHHHHHH-BTTBPPP--EEEEEEEETTEEE---

Nearest PDB structures (foldseek):
  2r6u-assembly2_B  TM=5.105E-01  e=4.457E+00  Rhodococcus jostii RHA1

pLDDT: mean 90.89, std 13.28, range [36.62, 98.06]

Solvent-accessible surface area (backbone atoms only — not comparable to full-atom values): 5565 Å² total; per-residue (Å²): 134,83,82,76,76,72,74,69,52,52,68,66,55,50,53,49,52,52,50,51,57,34,45,78,72,49,27,40,80,53,86,63,80,46,68,81,75,67,58,29,41,30,32,33,28,23,51,66,92,52,56,70,59,63,85,58,93,44,71,69,49,45,54,50,25,59,76,62,35,59,98,86,36,68,47,79,60,63,42,79,37,38,26,39,39,56,87,56,38,82,42,75,82,80

Mean predicted aligned error: 5.43 Å

Foldseek 3Di:
DDPPPLPQDDPVVQVVQVQVVQVVVQKHFDDDWDDPLPFKIKGWIFHVQAAAQDDDPDPVSVVRQVVVDDPNHGDHRIDMWMFTQDSNYTDDID

Radius of gyration: 16.82 Å; Cα contacts (8 Å, |Δi|>4): 139; chains: 1; bounding box: 34×21×62 Å

Sequence (94 aa):
MTNTTVETRSVEQLKEQARNDLHQRGLVVEGIFEGDFETYIGCYARPLDKPTALDPMNEKEAQEQAKYAVNGFPQDFAEWFEWDIVNGELENFS